Protein AF-A0A1G4KJW3-F1 (afdb_monomer_lite)

Secondary structure (DSSP, 8-state):
-HHHHHHHHHHHHHHHHHHHHHHHHHHHHHHHHHHIIIIIIT----S----HHHHHHHHHHHHHHHHHHHHHHHHHHHHHHHHHHHHHHHHHHHHHHHHHHHHHHHHTTTS----TT----------HHHHHHHHHHHHHHHHHHHHHHHHHHHHS---

Sequence (159 aa):
MTDTLELCVASLESSTGLLDEAVRNLTERGKASSHLTKSFLHVKRVFELIPEYDFQKAKLDLIEEVEPLVNNLNNKLEKALSRLEREAGNLAQTYELNKLRLSKINVDQEDVEFDMSADPVVIVSSTSEELEELKRLKGEKERSLHKIQEMERSIIVPD

pLDDT: mean 81.71, std 16.34, range [43.97, 97.38]

Foldseek 3Di:
DVVVVVVVVVVVVVVVVVVVVVVVVCVVVVVVVVCCVVPPVVPPCPDDDDDPVVVVVVVVVVCVVVVVVVVVVVVVVVVVVVVVVVVVVVVVVVVVVVVVVVVVVVVVVVDDDDDPPDDDPDPDPDDPVVVVVVVVVVVVVVVVVVVVVVVVVVVPDDD

Organism: NCBI:txid1230905

Radius of gyration: 54.34 Å; chains: 1; bounding box: 106×42×144 Å

Structure (mmCIF, N/CA/C/O backbone):
data_AF-A0A1G4KJW3-F1
#
_entry.id   AF-A0A1G4KJW3-F1
#
loop_
_atom_site.group_PDB
_atom_site.id
_atom_site.type_symbol
_atom_site.label_atom_id
_atom_site.label_alt_id
_atom_site.label_comp_id
_atom_site.label_asym_id
_atom_site.label_entity_id
_atom_site.label_seq_id
_atom_site.pdbx_PDB_ins_code
_atom_site.Cartn_x
_atom_site.Cartn_y
_atom_site.Cartn_z
_atom_site.occupancy
_atom_site.B_iso_or_equiv
_atom_site.auth_seq_id
_atom_site.auth_comp_id
_atom_site.auth_asym_id
_atom_site.auth_atom_id
_atom_site.pdbx_PDB_model_num
ATOM 1 N N . MET A 1 1 ? 34.428 28.272 -74.257 1.00 55.53 1 MET A N 1
ATOM 2 C CA . MET A 1 1 ? 33.412 28.540 -73.203 1.00 55.53 1 MET A CA 1
ATOM 3 C C . MET A 1 1 ? 32.340 27.453 -73.148 1.00 55.53 1 MET A C 1
ATOM 5 O O . MET A 1 1 ? 31.756 27.256 -72.094 1.00 55.53 1 MET A O 1
ATOM 9 N N . THR A 1 2 ? 32.081 26.747 -74.249 1.00 73.62 2 THR A N 1
ATOM 10 C CA . THR A 1 2 ? 31.201 25.567 -74.312 1.00 73.62 2 THR A CA 1
ATOM 11 C C . THR A 1 2 ? 31.778 24.375 -73.548 1.00 73.62 2 THR A C 1
ATOM 13 O O . THR A 1 2 ? 31.078 23.761 -72.753 1.00 73.62 2 THR A O 1
ATOM 16 N N . ASP A 1 3 ? 33.084 24.147 -73.676 1.00 77.94 3 ASP A N 1
ATOM 17 C CA . ASP A 1 3 ? 33.764 22.963 -73.132 1.00 77.94 3 ASP A CA 1
ATOM 18 C C . ASP A 1 3 ? 33.778 22.953 -71.594 1.00 77.94 3 ASP A C 1
ATOM 20 O O . ASP A 1 3 ? 33.670 21.914 -70.952 1.00 77.94 3 ASP A O 1
ATOM 24 N N . THR A 1 4 ? 33.842 24.132 -70.969 1.00 85.25 4 THR A N 1
ATOM 25 C CA . THR A 1 4 ? 33.773 24.271 -69.507 1.00 85.25 4 THR A CA 1
ATOM 26 C C . THR A 1 4 ? 32.378 23.978 -68.961 1.00 85.25 4 THR A C 1
ATOM 28 O O . THR A 1 4 ? 32.251 23.463 -67.856 1.00 85.25 4 THR A O 1
ATOM 31 N N . LEU A 1 5 ? 31.328 24.295 -69.726 1.00 88.88 5 LEU A N 1
ATOM 32 C CA . LEU A 1 5 ? 29.952 23.991 -69.337 1.00 88.88 5 LEU A CA 1
ATOM 33 C C . LEU A 1 5 ? 29.671 22.492 -69.481 1.00 88.88 5 LEU A C 1
ATOM 35 O O . LEU A 1 5 ? 29.062 21.905 -68.593 1.00 88.88 5 LEU A O 1
ATOM 39 N N . GLU A 1 6 ? 30.168 21.872 -70.550 1.00 90.69 6 GLU A N 1
ATOM 40 C CA . GLU A 1 6 ? 30.060 20.430 -70.786 1.00 90.69 6 GLU A CA 1
ATOM 41 C C . GLU A 1 6 ? 30.748 19.618 -69.679 1.00 90.69 6 GLU A C 1
ATOM 43 O O . GLU A 1 6 ? 30.154 18.691 -69.132 1.00 90.69 6 GLU A O 1
ATOM 48 N N . LEU A 1 7 ? 31.943 20.037 -69.245 1.00 89.56 7 LEU A N 1
ATOM 49 C CA . LEU A 1 7 ? 32.636 19.430 -68.103 1.00 89.56 7 LEU A CA 1
ATOM 50 C C . LEU A 1 7 ? 31.862 19.585 -66.783 1.00 89.56 7 LEU A C 1
ATOM 52 O O . LEU A 1 7 ? 31.815 18.649 -65.984 1.00 89.56 7 LEU A O 1
ATOM 56 N N . CYS A 1 8 ? 31.229 20.738 -66.543 1.00 90.25 8 CYS A N 1
ATOM 57 C CA . CYS A 1 8 ? 30.386 20.939 -65.361 1.00 90.25 8 CYS A CA 1
ATOM 58 C C . CYS A 1 8 ? 29.127 20.062 -65.390 1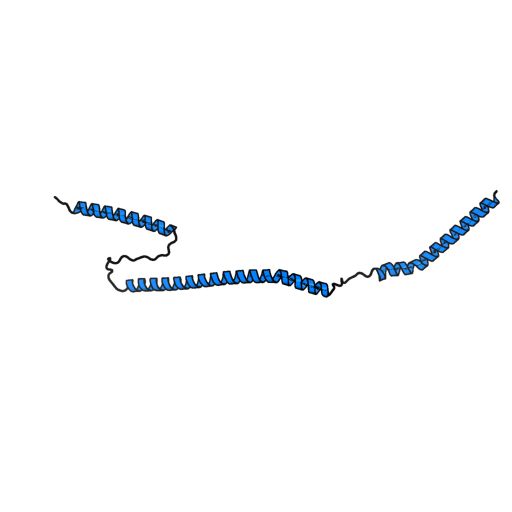.00 90.25 8 CYS A C 1
ATOM 60 O O . CYS A 1 8 ? 28.756 19.505 -64.359 1.00 90.25 8 CYS A O 1
ATOM 62 N N . VAL A 1 9 ? 28.489 19.915 -66.554 1.00 93.69 9 VAL A N 1
ATOM 63 C CA . VAL A 1 9 ? 27.315 19.048 -66.728 1.00 93.69 9 VAL A CA 1
ATOM 64 C C . VAL A 1 9 ? 27.696 17.584 -66.519 1.00 93.69 9 VAL A C 1
ATOM 66 O O . VAL A 1 9 ? 27.033 16.907 -65.740 1.00 93.69 9 VAL A O 1
ATOM 69 N N . ALA A 1 10 ? 28.806 17.122 -67.100 1.00 92.06 10 ALA A N 1
ATOM 70 C CA . ALA A 1 10 ? 29.301 15.759 -66.908 1.00 92.06 10 ALA A CA 1
ATOM 71 C C . ALA A 1 10 ? 29.677 15.467 -65.442 1.00 92.06 10 ALA A C 1
ATOM 73 O O . ALA A 1 10 ? 29.398 14.390 -64.916 1.00 92.06 10 ALA A O 1
ATOM 74 N N . SER A 1 11 ? 30.280 16.437 -64.746 1.00 92.88 11 SER A N 1
ATOM 75 C CA . SER A 1 11 ? 30.598 16.319 -63.316 1.00 92.88 11 SER A CA 1
ATOM 76 C C . SER A 1 11 ? 29.336 16.257 -62.448 1.00 92.88 11 SER A C 1
ATOM 78 O O . SER A 1 11 ? 29.254 15.457 -61.510 1.00 92.88 11 SER A O 1
ATOM 80 N N . LEU A 1 12 ? 28.323 17.064 -62.780 1.00 93.75 12 LEU A N 1
ATOM 81 C CA . LEU A 1 12 ? 27.039 17.047 -62.090 1.00 93.75 12 LEU A CA 1
ATOM 82 C C . LEU A 1 12 ? 26.296 15.728 -62.333 1.00 93.75 12 LEU A C 1
ATOM 84 O O . LEU A 1 12 ? 25.793 15.151 -61.378 1.00 93.75 12 LEU A O 1
ATOM 88 N N . GLU A 1 13 ? 26.288 15.223 -63.567 1.00 94.81 13 GLU A N 1
ATOM 89 C CA . GLU A 1 13 ? 25.684 13.937 -63.938 1.00 94.81 13 GLU A CA 1
ATOM 90 C C . GLU A 1 13 ? 26.370 12.751 -63.244 1.00 94.81 13 GLU A C 1
ATOM 92 O O . GLU A 1 13 ? 25.714 11.842 -62.738 1.00 94.81 13 GLU A O 1
ATOM 97 N N . SER A 1 14 ? 27.698 12.789 -63.127 1.00 94.31 14 SER A N 1
ATOM 98 C CA . SER A 1 14 ? 28.445 11.800 -62.347 1.00 94.31 14 SER A CA 1
ATOM 99 C C . SER A 1 14 ? 28.096 11.877 -60.856 1.00 94.31 14 SER A C 1
ATOM 101 O O . SER A 1 14 ? 27.857 10.860 -60.205 1.00 94.31 14 SER A O 1
ATOM 103 N N . SER A 1 15 ? 27.978 13.091 -60.313 1.00 94.94 15 SER A N 1
ATOM 104 C CA . SER A 1 15 ? 27.611 13.306 -58.908 1.00 94.94 15 SER A CA 1
ATOM 105 C C . SER A 1 15 ? 26.182 12.845 -58.603 1.00 94.94 15 SER A C 1
ATOM 107 O O . SER A 1 15 ? 25.940 12.267 -57.543 1.00 94.94 15 SER A O 1
ATOM 109 N N . THR A 1 16 ? 25.230 13.058 -59.517 1.00 95.00 16 THR A N 1
ATOM 110 C CA . THR A 1 16 ? 23.854 12.565 -59.363 1.00 95.00 16 THR A CA 1
ATOM 111 C C . THR A 1 16 ? 23.779 11.049 -59.515 1.00 95.00 16 THR A C 1
ATOM 113 O O . THR A 1 16 ? 23.047 10.416 -58.756 1.00 95.00 16 THR A O 1
ATOM 116 N N . GLY A 1 17 ? 24.573 10.454 -60.410 1.00 95.81 17 GLY A N 1
ATOM 117 C CA . GLY A 1 17 ? 24.700 9.000 -60.534 1.00 95.81 17 GLY A CA 1
ATOM 118 C C . GLY A 1 17 ? 25.249 8.347 -59.262 1.00 95.81 17 GLY A C 1
ATOM 119 O O . GLY A 1 17 ? 24.661 7.394 -58.750 1.00 95.81 17 GLY A O 1
ATOM 120 N N . LEU A 1 18 ? 26.318 8.909 -58.689 1.00 95.38 18 LEU A N 1
ATOM 121 C CA . LEU A 1 18 ? 26.882 8.448 -57.415 1.00 95.38 18 LEU A CA 1
ATOM 122 C C . LEU A 1 18 ? 25.896 8.612 -56.252 1.00 95.38 18 LEU A C 1
ATOM 124 O O . LEU A 1 18 ? 25.840 7.759 -55.364 1.00 95.38 18 LEU A O 1
ATOM 128 N N . LEU A 1 19 ? 25.105 9.689 -56.248 1.00 95.69 19 LEU A N 1
ATOM 129 C CA . LEU A 1 19 ? 24.074 9.895 -55.235 1.00 95.69 19 LEU A CA 1
ATOM 130 C C . LEU A 1 19 ? 22.954 8.854 -55.352 1.00 95.69 19 LEU A C 1
ATOM 132 O O . LEU A 1 19 ? 22.531 8.314 -54.331 1.00 95.69 19 LEU A O 1
ATOM 136 N N . ASP A 1 20 ? 22.500 8.535 -56.566 1.00 95.44 20 ASP A N 1
ATOM 137 C CA . ASP A 1 20 ? 21.483 7.500 -56.786 1.00 95.44 20 ASP A CA 1
ATOM 138 C C . ASP A 1 20 ? 21.990 6.118 -56.344 1.00 95.44 20 ASP A C 1
ATOM 140 O O . ASP A 1 20 ? 21.299 5.385 -55.631 1.00 95.44 20 ASP A O 1
ATOM 144 N N . GLU A 1 21 ? 23.243 5.789 -56.661 1.00 95.12 21 GLU A N 1
ATOM 145 C CA . GLU A 1 21 ? 23.874 4.550 -56.207 1.00 95.12 21 GLU A CA 1
ATOM 146 C C . GLU A 1 21 ? 24.004 4.497 -54.676 1.00 95.12 21 GLU A C 1
ATOM 148 O O . GLU A 1 21 ? 23.671 3.484 -54.051 1.00 95.12 21 GLU A O 1
ATOM 153 N N . ALA A 1 22 ? 24.417 5.598 -54.041 1.00 94.06 22 ALA A N 1
ATOM 154 C CA . ALA A 1 22 ? 24.501 5.694 -52.587 1.00 94.06 22 ALA A CA 1
ATOM 155 C C . ALA A 1 22 ? 23.125 5.528 -51.920 1.00 94.06 22 ALA A C 1
ATOM 157 O O . ALA A 1 22 ? 23.005 4.806 -50.926 1.00 94.06 22 ALA A O 1
ATOM 158 N N . VAL A 1 23 ? 22.073 6.134 -52.478 1.00 93.56 23 VAL A N 1
ATOM 159 C CA . VAL A 1 23 ? 20.696 6.009 -51.976 1.00 93.56 23 VAL A CA 1
ATOM 160 C C . VAL A 1 23 ? 20.178 4.582 -52.139 1.00 93.56 23 VAL A C 1
ATOM 162 O O . VAL A 1 23 ? 19.579 4.039 -51.204 1.00 93.56 23 VAL A O 1
ATOM 165 N N . ARG A 1 24 ? 20.433 3.931 -53.280 1.00 94.00 24 ARG A N 1
ATOM 166 C CA . ARG A 1 24 ? 20.033 2.533 -53.512 1.00 94.00 24 ARG A CA 1
ATOM 167 C C . ARG A 1 24 ? 20.736 1.588 -52.543 1.00 94.00 24 ARG A C 1
ATOM 169 O O . ARG A 1 24 ? 20.059 0.799 -51.880 1.00 94.00 24 ARG A O 1
ATOM 176 N N . ASN A 1 25 ? 22.048 1.741 -52.374 1.00 92.19 25 ASN A N 1
ATOM 177 C CA . ASN A 1 25 ? 22.840 0.960 -51.422 1.00 92.19 25 ASN A CA 1
ATOM 178 C C . ASN A 1 25 ? 22.381 1.173 -49.972 1.00 92.19 25 ASN A C 1
ATOM 180 O O . ASN A 1 25 ? 22.239 0.210 -49.213 1.00 92.19 25 ASN A O 1
ATOM 184 N N . LEU A 1 26 ? 22.104 2.419 -49.576 1.00 90.94 26 LEU A N 1
ATOM 185 C CA . LEU A 1 26 ? 21.613 2.730 -48.234 1.00 90.94 26 LEU A CA 1
ATOM 186 C C . LEU A 1 26 ? 20.215 2.155 -47.999 1.00 90.94 26 LEU A C 1
ATOM 188 O O . LEU A 1 26 ? 19.936 1.638 -46.920 1.00 90.94 26 LEU A O 1
ATOM 192 N N . THR A 1 27 ? 19.345 2.197 -49.004 1.00 89.31 27 THR A N 1
ATOM 193 C CA . THR A 1 27 ? 17.988 1.649 -48.910 1.00 89.31 27 THR A CA 1
ATOM 194 C C . THR A 1 27 ? 18.012 0.127 -48.806 1.00 89.31 27 THR A C 1
ATOM 196 O O . THR A 1 27 ? 17.268 -0.445 -48.013 1.00 89.31 27 THR A O 1
ATOM 199 N N . GLU A 1 28 ? 18.871 -0.550 -49.568 1.00 88.94 28 GLU A N 1
ATOM 200 C CA . GLU A 1 28 ? 19.020 -2.004 -49.495 1.00 88.94 28 GLU A CA 1
ATOM 201 C C . GLU A 1 28 ? 19.557 -2.442 -48.126 1.00 88.94 28 GLU A C 1
ATOM 203 O O . GLU A 1 28 ? 18.931 -3.254 -47.441 1.00 88.94 28 GLU A O 1
ATOM 208 N N . ARG A 1 29 ? 20.661 -1.835 -47.675 1.00 86.38 29 ARG A N 1
ATOM 209 C CA . ARG A 1 29 ? 21.288 -2.148 -46.381 1.00 86.38 29 ARG A CA 1
ATOM 210 C C . ARG A 1 29 ? 20.428 -1.705 -45.193 1.00 86.38 29 ARG A C 1
ATOM 212 O O . ARG A 1 29 ? 20.401 -2.365 -44.155 1.00 86.38 29 ARG A O 1
ATOM 219 N N . GLY A 1 30 ? 19.679 -0.617 -45.350 1.00 85.31 30 GLY A N 1
ATOM 220 C CA . GLY A 1 30 ? 18.800 -0.043 -44.333 1.00 85.31 30 GLY A CA 1
ATOM 221 C C . GLY A 1 30 ? 17.561 -0.888 -44.022 1.00 85.31 30 GLY A C 1
ATOM 222 O O . GLY A 1 30 ? 17.033 -0.789 -42.913 1.00 85.31 30 GLY A O 1
ATOM 223 N N . LYS A 1 31 ? 17.117 -1.767 -44.935 1.00 83.94 31 LYS A N 1
ATOM 224 C CA . LYS A 1 31 ? 15.960 -2.661 -44.710 1.00 83.94 31 LYS A CA 1
ATOM 225 C C . LYS A 1 31 ? 16.156 -3.582 -43.504 1.00 83.94 31 LYS A C 1
ATOM 227 O O . LYS A 1 31 ? 15.240 -3.721 -42.694 1.00 83.94 31 LYS A O 1
ATOM 232 N N . ALA A 1 32 ? 17.351 -4.155 -43.346 1.00 78.06 32 ALA A N 1
ATOM 233 C CA . ALA A 1 32 ? 17.670 -5.038 -42.223 1.00 78.06 32 ALA A CA 1
ATOM 234 C C . ALA A 1 32 ? 17.664 -4.287 -40.878 1.00 78.06 32 ALA A C 1
ATOM 236 O O . ALA A 1 32 ? 17.081 -4.758 -39.901 1.00 78.06 32 ALA A O 1
ATOM 237 N N . SER A 1 33 ? 18.240 -3.080 -40.848 1.00 79.94 33 SER A N 1
ATOM 238 C CA . SER A 1 33 ? 18.259 -2.218 -39.657 1.00 79.94 33 SER A CA 1
ATOM 239 C C . SER A 1 33 ? 16.855 -1.726 -39.275 1.00 79.94 33 SER A C 1
ATOM 241 O O . SER A 1 33 ? 16.470 -1.752 -38.104 1.00 79.94 33 SER A O 1
ATOM 243 N N . SER A 1 34 ? 16.038 -1.351 -40.267 1.00 79.19 34 SER A N 1
ATOM 244 C CA . SER A 1 34 ? 14.654 -0.915 -40.046 1.00 79.19 34 SER A CA 1
ATOM 245 C C . SER A 1 34 ? 13.788 -2.029 -39.458 1.00 79.19 34 SER A C 1
ATOM 247 O O . SER A 1 34 ? 13.025 -1.781 -38.523 1.00 79.19 34 SER A O 1
ATOM 249 N N . HIS A 1 35 ? 13.937 -3.261 -39.958 1.00 79.50 35 HIS A N 1
ATOM 250 C CA . HIS A 1 35 ? 13.244 -4.423 -39.409 1.00 79.50 35 HIS A CA 1
ATOM 251 C C . HIS A 1 35 ? 13.662 -4.683 -37.957 1.00 79.50 35 HIS A C 1
ATOM 253 O O . HIS A 1 35 ? 12.802 -4.729 -37.084 1.00 79.50 35 HIS A O 1
ATOM 259 N N . LEU A 1 36 ? 14.969 -4.752 -37.674 1.00 78.06 36 LEU A N 1
ATOM 260 C CA . LEU A 1 36 ? 15.491 -4.948 -36.316 1.00 78.06 36 LEU A CA 1
ATOM 261 C C . LEU A 1 36 ? 14.956 -3.893 -35.334 1.00 78.06 36 LEU A C 1
ATOM 263 O O . LEU A 1 36 ? 14.512 -4.219 -34.233 1.00 78.06 36 LEU A O 1
ATOM 267 N N . THR A 1 37 ? 14.945 -2.630 -35.754 1.00 77.50 37 THR A N 1
ATOM 268 C CA . THR A 1 37 ? 14.498 -1.516 -34.911 1.00 77.50 37 THR A CA 1
ATOM 269 C C . THR A 1 37 ? 13.000 -1.587 -34.613 1.00 77.50 37 THR A C 1
ATOM 271 O O . THR A 1 37 ? 12.579 -1.342 -33.483 1.00 77.50 37 THR A O 1
ATOM 274 N N . LYS A 1 38 ? 12.187 -1.955 -35.609 1.00 76.38 38 LYS A N 1
ATOM 275 C CA . LYS A 1 38 ? 10.726 -2.025 -35.475 1.00 76.38 38 LYS A CA 1
ATOM 276 C C . LYS A 1 38 ? 10.233 -3.289 -34.778 1.00 76.38 38 LYS A C 1
ATOM 278 O O . LYS A 1 38 ? 9.253 -3.210 -34.049 1.00 76.38 38 LYS A O 1
ATOM 283 N N . SER A 1 39 ? 10.863 -4.440 -35.008 1.00 73.25 39 SER A N 1
ATOM 284 C CA . SER A 1 39 ? 10.365 -5.722 -34.494 1.00 73.25 39 SER A CA 1
ATOM 285 C C . SER A 1 39 ? 11.065 -6.177 -33.216 1.00 73.25 39 SER A C 1
ATOM 287 O O . SER A 1 39 ? 10.413 -6.750 -32.350 1.00 73.25 39 SER A O 1
ATOM 289 N N . PHE A 1 40 ? 12.376 -5.942 -33.090 1.00 67.69 40 PHE A N 1
ATOM 290 C CA . PHE A 1 40 ? 13.175 -6.476 -31.984 1.00 67.69 40 PHE A CA 1
ATOM 291 C C . PHE A 1 40 ? 13.518 -5.435 -30.931 1.00 67.69 40 PHE A C 1
ATOM 293 O O . PHE A 1 40 ? 13.492 -5.770 -29.761 1.00 67.69 40 PHE A O 1
ATOM 300 N N . LEU A 1 41 ? 13.838 -4.192 -31.296 1.00 66.50 41 LEU A N 1
ATOM 301 C CA . LEU A 1 41 ? 14.144 -3.154 -30.296 1.00 66.50 41 LEU A CA 1
ATOM 302 C C . LEU A 1 41 ? 12.883 -2.537 -29.687 1.00 66.50 41 LEU A C 1
ATOM 304 O O . LEU A 1 41 ? 12.907 -2.072 -28.552 1.00 66.50 41 LEU A O 1
ATOM 308 N N . HIS A 1 42 ? 11.761 -2.606 -30.399 1.00 65.19 42 HIS A N 1
ATOM 309 C CA . HIS A 1 42 ? 10.443 -2.238 -29.888 1.00 65.19 42 HIS A CA 1
ATOM 310 C C . HIS A 1 42 ? 9.821 -3.342 -29.015 1.00 65.19 42 HIS A C 1
ATOM 312 O O . HIS A 1 42 ? 8.600 -3.504 -29.026 1.00 65.19 42 HIS A O 1
ATOM 318 N N . VAL A 1 43 ? 10.636 -4.117 -28.271 1.00 62.22 43 VAL A N 1
ATOM 319 C CA . VAL A 1 43 ? 10.134 -5.125 -27.322 1.00 62.22 43 VAL A CA 1
ATOM 320 C C . VAL A 1 43 ? 9.084 -4.456 -26.456 1.00 62.22 43 VAL A C 1
ATOM 322 O O . VAL A 1 43 ? 9.376 -3.584 -25.635 1.00 62.22 43 VAL A O 1
ATOM 325 N N . LYS A 1 44 ? 7.835 -4.866 -26.663 1.00 64.31 44 LYS A N 1
ATOM 326 C CA . LYS A 1 44 ? 6.717 -4.456 -25.835 1.00 64.31 44 LYS A CA 1
ATOM 327 C C . LYS A 1 44 ? 7.058 -4.972 -24.441 1.00 64.31 44 LYS A C 1
ATOM 329 O O . LYS A 1 44 ? 7.108 -6.182 -24.232 1.00 64.31 44 LYS A O 1
ATOM 334 N N . ARG A 1 45 ? 7.388 -4.073 -23.512 1.00 64.81 45 ARG A N 1
ATOM 335 C CA . ARG A 1 45 ? 7.590 -4.407 -22.097 1.00 64.81 45 ARG A CA 1
ATOM 336 C C . ARG A 1 45 ? 6.230 -4.861 -21.563 1.00 64.81 45 ARG A C 1
ATOM 338 O O . ARG A 1 45 ? 5.429 -4.056 -21.115 1.00 64.81 45 ARG A O 1
ATOM 345 N N . VAL A 1 46 ? 5.918 -6.144 -21.742 1.00 66.12 46 VAL A N 1
ATOM 346 C CA . VAL A 1 46 ? 4.657 -6.757 -21.285 1.00 66.12 46 VAL A CA 1
ATOM 347 C C . VAL A 1 46 ? 4.649 -6.866 -19.757 1.00 66.12 46 VAL A C 1
ATOM 349 O O . VAL A 1 46 ? 3.585 -6.921 -19.151 1.00 66.12 46 VAL A O 1
ATOM 352 N N . PHE A 1 47 ? 5.833 -6.828 -19.140 1.00 71.06 47 PHE A N 1
ATOM 353 C CA . PHE A 1 47 ? 6.020 -6.862 -17.699 1.00 71.06 47 PHE A CA 1
ATOM 354 C C . PHE A 1 47 ? 6.882 -5.679 -17.266 1.00 71.06 47 PHE A C 1
ATOM 356 O O . PHE A 1 47 ? 8.004 -5.495 -17.749 1.00 71.06 47 PHE A O 1
ATOM 363 N N . GLU A 1 48 ? 6.344 -4.876 -16.359 1.00 71.69 48 GLU A N 1
ATOM 364 C CA . GLU A 1 48 ? 7.127 -3.920 -15.593 1.00 71.69 48 GLU A CA 1
ATOM 365 C C . GLU A 1 48 ? 7.787 -4.677 -14.444 1.00 71.69 48 GLU A C 1
ATOM 367 O O . GLU A 1 48 ? 7.126 -5.376 -13.675 1.00 71.69 48 GLU A O 1
ATOM 372 N N . LEU A 1 49 ? 9.115 -4.595 -14.372 1.00 81.62 49 LEU A N 1
ATOM 373 C CA . LEU A 1 49 ? 9.866 -5.214 -13.293 1.00 81.62 49 LEU A CA 1
ATOM 374 C C . LEU A 1 49 ? 9.900 -4.226 -12.128 1.00 81.62 49 LEU A C 1
ATOM 376 O O . LEU A 1 49 ? 10.568 -3.197 -12.214 1.00 81.62 49 LEU A O 1
ATOM 380 N N . ILE A 1 50 ? 9.170 -4.537 -11.061 1.00 85.81 50 ILE A N 1
ATOM 381 C CA . ILE A 1 50 ? 9.247 -3.795 -9.803 1.00 85.81 50 ILE A CA 1
ATOM 382 C C . ILE A 1 50 ? 10.384 -4.412 -8.980 1.00 85.81 50 ILE A C 1
ATOM 384 O O . ILE A 1 50 ? 10.380 -5.632 -8.781 1.00 85.81 50 ILE A O 1
ATOM 388 N N . PRO A 1 51 ? 11.370 -3.623 -8.519 1.00 91.69 51 PRO A N 1
ATOM 389 C CA . PRO A 1 51 ? 12.416 -4.128 -7.641 1.00 91.69 51 PRO A CA 1
ATOM 390 C C . PRO A 1 51 ? 11.829 -4.708 -6.353 1.00 91.69 51 PRO A C 1
ATOM 392 O O . PRO A 1 51 ? 10.943 -4.116 -5.738 1.00 91.69 51 PRO A O 1
ATOM 395 N N . GLU A 1 52 ? 12.364 -5.841 -5.899 1.00 92.44 52 GLU A N 1
ATOM 396 C CA . GLU A 1 52 ? 11.912 -6.473 -4.653 1.00 92.44 52 GLU A CA 1
ATOM 397 C C . GLU A 1 52 ? 12.072 -5.536 -3.448 1.00 92.44 52 GLU A C 1
ATOM 399 O O . GLU A 1 52 ? 11.204 -5.479 -2.582 1.00 92.44 52 GLU A O 1
ATOM 404 N N . TYR A 1 53 ? 13.152 -4.755 -3.427 1.00 94.88 53 TYR A N 1
ATOM 405 C CA . TYR A 1 53 ? 13.397 -3.758 -2.390 1.00 94.88 53 TYR A CA 1
ATOM 406 C C . TYR A 1 53 ? 12.264 -2.726 -2.294 1.00 94.88 53 TYR A C 1
ATOM 408 O O . TYR A 1 53 ? 11.770 -2.457 -1.200 1.00 94.88 53 TYR A O 1
ATOM 416 N N . ASP A 1 54 ? 11.807 -2.198 -3.432 1.00 93.44 54 ASP A N 1
ATOM 417 C CA . ASP A 1 54 ? 10.727 -1.207 -3.467 1.00 93.44 54 ASP A CA 1
ATOM 418 C C . ASP A 1 54 ? 9.406 -1.819 -2.993 1.00 93.44 54 ASP A C 1
ATOM 420 O O . ASP A 1 54 ? 8.645 -1.178 -2.270 1.00 93.44 54 ASP A O 1
ATOM 424 N N . PHE A 1 55 ? 9.163 -3.089 -3.329 1.00 93.94 55 PHE A N 1
ATOM 425 C CA . PHE A 1 55 ? 8.006 -3.831 -2.836 1.00 93.94 55 PHE A CA 1
ATOM 426 C C . PHE A 1 55 ? 8.049 -4.030 -1.315 1.00 93.94 55 PHE A C 1
ATOM 428 O O . PHE A 1 55 ? 7.058 -3.786 -0.627 1.00 93.94 55 PHE A O 1
ATOM 435 N N . GLN A 1 56 ? 9.194 -4.457 -0.776 1.00 95.88 56 GLN A N 1
ATOM 436 C CA . GLN A 1 56 ? 9.363 -4.654 0.664 1.00 95.88 56 GLN A CA 1
ATOM 437 C C . GLN A 1 56 ? 9.217 -3.336 1.428 1.00 95.88 56 GLN A C 1
ATOM 439 O O . GLN A 1 56 ? 8.546 -3.305 2.459 1.00 95.88 56 GLN A O 1
ATOM 444 N N . LYS A 1 57 ? 9.774 -2.243 0.898 1.00 96.44 57 LYS A N 1
ATOM 445 C CA . LYS A 1 57 ? 9.622 -0.907 1.474 1.00 96.44 57 LYS A CA 1
ATOM 446 C C . LYS A 1 57 ? 8.159 -0.459 1.475 1.00 96.44 57 LYS A C 1
ATOM 448 O O . LYS A 1 57 ? 7.639 -0.130 2.531 1.00 96.44 57 LYS A O 1
ATOM 453 N N . ALA A 1 58 ? 7.472 -0.537 0.334 1.00 94.75 58 ALA A N 1
ATOM 454 C CA . ALA A 1 58 ? 6.059 -0.165 0.238 1.00 94.75 58 ALA A CA 1
ATOM 455 C C . ALA A 1 58 ? 5.168 -0.993 1.179 1.00 94.75 58 ALA A C 1
ATOM 457 O O . ALA A 1 58 ? 4.199 -0.483 1.736 1.00 94.75 58 ALA A O 1
ATOM 458 N N . LYS A 1 59 ? 5.505 -2.272 1.388 1.00 94.75 59 LYS A N 1
ATOM 459 C CA . LYS A 1 59 ? 4.821 -3.125 2.362 1.00 94.75 59 LYS A CA 1
ATOM 460 C C . LYS A 1 59 ? 5.016 -2.626 3.795 1.00 94.75 59 LYS A C 1
ATOM 462 O O . LYS A 1 59 ? 4.049 -2.624 4.550 1.00 94.75 59 LYS A O 1
ATOM 467 N N . LEU A 1 60 ? 6.238 -2.258 4.179 1.00 96.69 60 LEU A N 1
ATOM 468 C CA . LEU A 1 60 ? 6.517 -1.726 5.515 1.00 96.69 60 LEU A CA 1
ATOM 469 C C . LEU A 1 60 ? 5.814 -0.385 5.727 1.00 96.69 60 LEU A C 1
ATOM 471 O O . LEU A 1 60 ? 5.097 -0.249 6.713 1.00 96.69 60 LEU A O 1
ATOM 475 N N . ASP A 1 61 ? 5.917 0.526 4.758 1.00 96.50 61 ASP A N 1
ATOM 476 C CA . ASP A 1 61 ? 5.246 1.830 4.786 1.00 96.50 61 ASP A CA 1
ATOM 477 C C . ASP A 1 61 ? 3.721 1.658 4.977 1.00 96.50 61 ASP A C 1
ATOM 479 O O . ASP A 1 61 ? 3.104 2.326 5.807 1.00 96.50 61 ASP A O 1
ATOM 483 N N . LEU A 1 62 ? 3.107 0.694 4.275 1.00 95.88 62 LEU A N 1
ATOM 484 C CA . LEU A 1 62 ? 1.682 0.383 4.421 1.00 95.88 62 LEU A CA 1
ATOM 485 C C . LEU A 1 62 ? 1.336 -0.190 5.803 1.00 95.88 62 LEU A C 1
ATOM 487 O O . LEU A 1 62 ? 0.281 0.124 6.351 1.00 95.88 62 LEU A O 1
ATOM 491 N N . ILE A 1 63 ? 2.183 -1.056 6.363 1.00 95.94 63 ILE A N 1
ATOM 492 C CA . ILE A 1 63 ? 1.959 -1.623 7.700 1.00 95.94 63 ILE A CA 1
ATOM 493 C C . ILE A 1 63 ? 2.027 -0.515 8.754 1.00 95.94 63 ILE A C 1
ATOM 495 O O . ILE A 1 63 ? 1.136 -0.443 9.598 1.00 95.94 63 ILE A O 1
ATOM 499 N N . GLU A 1 64 ? 3.020 0.371 8.667 1.00 95.69 64 GLU A N 1
ATOM 500 C CA . GLU A 1 64 ? 3.168 1.513 9.576 1.00 95.69 64 GLU A CA 1
ATOM 501 C C . GLU A 1 64 ? 1.967 2.468 9.515 1.00 95.69 64 GLU A C 1
ATOM 503 O O . GLU A 1 64 ? 1.572 3.027 10.539 1.00 95.69 64 GLU A O 1
ATOM 508 N N . GLU A 1 65 ? 1.344 2.623 8.345 1.00 94.62 65 GLU A N 1
ATOM 509 C CA . GLU A 1 65 ? 0.126 3.421 8.196 1.00 94.62 65 GLU A CA 1
ATOM 510 C C . GLU A 1 65 ? -1.119 2.699 8.742 1.00 94.62 65 GLU A C 1
ATOM 512 O O . GLU A 1 65 ? -1.922 3.286 9.470 1.00 94.62 65 GLU A O 1
ATOM 517 N N . VAL A 1 66 ? -1.304 1.419 8.414 1.00 96.00 66 VAL A N 1
ATOM 518 C CA . VAL A 1 66 ? -2.547 0.684 8.703 1.00 96.00 66 VAL A CA 1
ATOM 519 C C . VAL A 1 66 ? -2.627 0.205 10.154 1.00 96.00 66 VAL A C 1
ATOM 521 O O . VAL A 1 66 ? -3.705 0.239 10.754 1.00 96.00 66 VAL A O 1
ATOM 524 N N . GLU A 1 67 ? -1.517 -0.223 10.752 1.00 95.38 67 GLU A N 1
ATOM 525 C CA . GLU A 1 67 ? -1.477 -0.761 12.116 1.00 95.38 67 GLU A CA 1
ATOM 526 C C . GLU A 1 67 ? -2.042 0.195 13.191 1.00 95.38 67 GLU A C 1
ATOM 528 O O . GLU A 1 67 ? -2.898 -0.234 13.976 1.00 95.38 67 GLU A O 1
ATOM 533 N N . PRO A 1 68 ? -1.685 1.497 13.241 1.00 95.62 68 PRO A N 1
ATOM 534 C CA . PRO A 1 68 ? -2.276 2.414 14.213 1.00 95.62 68 PRO A CA 1
ATOM 535 C C . PRO A 1 68 ? -3.775 2.641 13.974 1.00 95.62 68 PRO A C 1
ATOM 537 O O . PRO A 1 68 ? -4.523 2.814 14.942 1.00 95.62 68 PRO A O 1
ATOM 540 N N . LEU A 1 69 ? -4.242 2.608 12.719 1.00 95.06 69 LEU A N 1
ATOM 541 C CA . LEU A 1 69 ? -5.669 2.718 12.396 1.00 95.06 69 LEU A CA 1
ATOM 542 C C . LEU A 1 69 ? -6.446 1.510 12.929 1.00 95.06 69 LEU A C 1
ATOM 544 O O . LEU A 1 69 ? -7.479 1.685 13.583 1.00 95.06 69 LEU A O 1
ATOM 548 N N . VAL A 1 70 ? -5.930 0.301 12.697 1.00 96.56 70 VAL A N 1
ATOM 549 C CA . VAL A 1 70 ? -6.527 -0.947 13.190 1.00 96.56 70 VAL A CA 1
ATOM 550 C C . VAL A 1 70 ? -6.546 -0.964 14.717 1.00 96.56 70 VAL A C 1
ATOM 552 O O . VAL A 1 70 ? -7.591 -1.226 15.309 1.00 96.56 70 VAL A O 1
ATOM 555 N N . ASN A 1 71 ? -5.444 -0.588 15.368 1.00 96.38 71 ASN A N 1
ATOM 556 C CA . ASN A 1 71 ? -5.370 -0.516 16.827 1.00 96.38 71 ASN A CA 1
ATOM 557 C C . ASN A 1 71 ? -6.343 0.517 17.413 1.00 96.38 71 ASN A C 1
ATOM 559 O O . ASN A 1 71 ? -6.987 0.267 18.432 1.00 96.38 71 ASN A O 1
ATOM 563 N N . ASN A 1 72 ? -6.507 1.675 16.770 1.00 96.06 72 ASN A N 1
ATOM 564 C CA . ASN A 1 72 ? -7.488 2.675 17.195 1.00 96.06 72 ASN A CA 1
ATOM 565 C C . ASN A 1 72 ? -8.922 2.138 17.079 1.00 96.06 72 ASN A C 1
ATOM 567 O O . ASN A 1 72 ? -9.725 2.313 17.998 1.00 96.06 72 ASN A O 1
ATOM 571 N N . LEU A 1 73 ? -9.235 1.453 15.977 1.00 95.94 73 LEU A N 1
ATOM 572 C CA . LEU A 1 73 ? -10.545 0.844 15.773 1.00 95.94 73 LEU A CA 1
ATOM 573 C C . LEU A 1 73 ? -10.813 -0.268 16.793 1.00 95.94 73 LEU A C 1
ATOM 575 O O . LEU A 1 73 ? 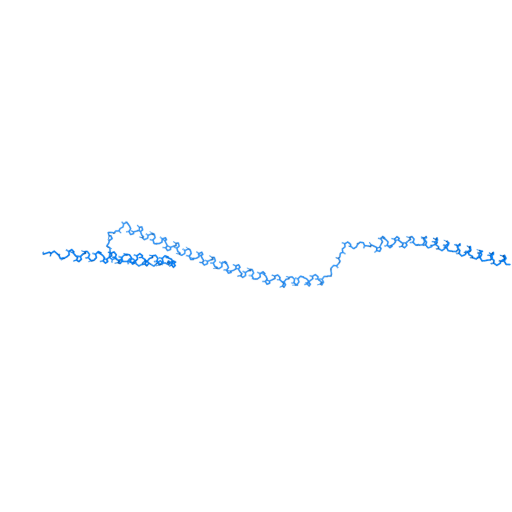-11.902 -0.310 17.362 1.00 95.94 73 LEU A O 1
ATOM 579 N N . ASN A 1 74 ? -9.811 -1.097 17.089 1.00 97.06 74 ASN A N 1
ATOM 580 C CA . ASN A 1 74 ? -9.920 -2.149 18.093 1.00 97.06 74 ASN A CA 1
ATOM 581 C C . ASN A 1 74 ? -10.169 -1.562 19.493 1.00 97.06 74 ASN A C 1
ATOM 583 O O . ASN A 1 74 ? -11.128 -1.929 20.163 1.00 97.06 74 ASN A O 1
ATOM 587 N N . ASN A 1 75 ? -9.415 -0.528 19.878 1.00 97.00 75 ASN A N 1
ATOM 588 C CA . ASN A 1 75 ? -9.631 0.191 21.137 1.00 97.00 75 ASN A CA 1
ATOM 589 C C . ASN A 1 75 ? -11.033 0.821 21.235 1.00 97.00 75 ASN A C 1
ATOM 591 O O . ASN A 1 75 ? -11.611 0.916 22.320 1.00 97.00 75 ASN A O 1
ATOM 595 N N . LYS A 1 76 ? -11.591 1.306 20.119 1.00 96.62 76 LYS A N 1
ATOM 596 C CA . LYS A 1 76 ? -12.972 1.815 20.078 1.00 96.62 76 LYS A CA 1
ATOM 597 C C . LYS A 1 76 ? -13.983 0.688 20.254 1.00 96.62 76 LYS A C 1
ATOM 599 O O . LYS A 1 76 ? -14.944 0.870 21.000 1.00 96.62 76 LYS A O 1
ATOM 604 N N . LEU A 1 77 ? -13.755 -0.450 19.602 1.00 97.25 77 LEU A N 1
ATOM 605 C CA . LEU A 1 77 ? -14.602 -1.632 19.713 1.00 97.25 77 LEU A CA 1
ATOM 606 C C . LEU A 1 77 ? -14.614 -2.165 21.150 1.00 97.25 77 LEU A C 1
ATOM 608 O O . LEU A 1 77 ? -15.688 -2.339 21.710 1.00 97.25 77 LEU A O 1
ATOM 612 N N . GLU A 1 78 ? -13.454 -2.317 21.788 1.00 97.38 78 GLU A N 1
ATOM 613 C CA . GLU A 1 78 ? -13.340 -2.751 23.189 1.00 97.38 78 GLU A CA 1
ATOM 614 C C . GLU A 1 78 ? -14.064 -1.802 24.155 1.00 97.38 78 GLU A C 1
ATOM 616 O O . GLU A 1 78 ? -14.772 -2.227 25.072 1.00 97.38 78 GLU A O 1
ATOM 621 N N . LYS A 1 79 ? -13.955 -0.485 23.939 1.00 96.50 79 LYS A N 1
ATOM 622 C CA . LYS A 1 79 ? -14.692 0.508 24.738 1.00 96.50 79 LYS A CA 1
ATOM 623 C C . LYS A 1 79 ? -16.201 0.428 24.521 1.00 96.50 79 LYS A C 1
ATOM 625 O O . LYS A 1 79 ? -16.956 0.620 25.469 1.00 96.5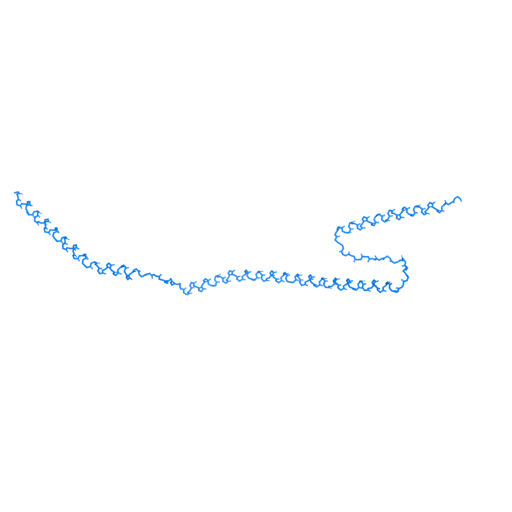0 79 LYS A O 1
ATOM 630 N N . ALA A 1 80 ? -16.652 0.188 23.294 1.00 96.31 80 ALA A N 1
ATOM 631 C CA . ALA A 1 80 ? -18.071 0.019 22.999 1.00 96.31 80 ALA A CA 1
ATOM 632 C C . ALA A 1 80 ? -18.613 -1.284 23.603 1.00 96.31 80 ALA A C 1
ATOM 634 O O . ALA A 1 80 ? -19.668 -1.273 24.229 1.00 96.31 80 ALA A O 1
ATOM 635 N N . LEU A 1 81 ? -17.856 -2.374 23.486 1.00 97.31 81 LEU A N 1
ATOM 636 C CA . LEU A 1 81 ? -18.212 -3.685 24.016 1.00 97.31 81 LEU A CA 1
ATOM 637 C C . LEU A 1 81 ? -18.290 -3.646 25.545 1.00 97.31 81 LEU A C 1
ATOM 639 O O . LEU A 1 81 ? -19.311 -4.020 26.106 1.00 97.31 81 LEU A O 1
ATOM 643 N N . SER A 1 82 ? -17.293 -3.071 26.220 1.00 96.94 82 SER A N 1
ATOM 644 C CA . SER A 1 82 ? -17.325 -2.909 27.683 1.00 96.94 82 SER A CA 1
ATOM 645 C C . SER A 1 82 ? -18.458 -1.999 28.178 1.00 96.94 82 SER A C 1
ATOM 647 O O . SER A 1 82 ? -18.974 -2.198 29.278 1.00 96.94 82 SER A O 1
ATOM 649 N N . ARG A 1 83 ? -18.881 -0.996 27.394 1.00 96.62 83 ARG A N 1
ATOM 650 C CA . ARG A 1 83 ? -20.091 -0.209 27.700 1.00 96.62 83 ARG A CA 1
ATOM 651 C C . ARG A 1 83 ? -21.346 -1.060 27.568 1.00 96.62 83 ARG A C 1
ATOM 653 O O . ARG A 1 83 ? -22.154 -1.065 28.490 1.00 96.62 83 ARG A O 1
ATOM 660 N N . LEU A 1 84 ? -21.465 -1.809 26.476 1.00 96.50 84 LEU A N 1
ATOM 661 C CA . LEU A 1 84 ? -22.609 -2.677 26.225 1.00 96.50 84 LEU A CA 1
ATOM 662 C C . LEU A 1 84 ? -22.728 -3.783 27.283 1.00 96.50 84 LEU A C 1
ATOM 664 O O . LEU A 1 84 ? -23.822 -4.055 27.761 1.00 96.50 84 LEU A O 1
ATOM 668 N N . GLU A 1 85 ? -21.611 -4.371 27.714 1.00 96.44 85 GLU A N 1
ATOM 669 C CA . GLU A 1 85 ? -21.577 -5.347 28.810 1.00 96.44 85 GLU A CA 1
ATOM 670 C C . GLU A 1 85 ? -22.047 -4.743 30.137 1.00 96.44 85 GLU A C 1
ATOM 672 O O . GLU A 1 85 ? -22.799 -5.378 30.877 1.00 96.44 85 GLU A O 1
ATOM 677 N N . ARG A 1 86 ? -21.655 -3.499 30.440 1.00 95.62 86 ARG A N 1
ATOM 678 C CA . ARG A 1 86 ? -22.134 -2.787 31.636 1.00 95.62 86 ARG A CA 1
ATOM 679 C C . ARG A 1 86 ? -23.622 -2.477 31.555 1.00 95.62 86 ARG A C 1
ATOM 681 O O . ARG A 1 86 ? -24.327 -2.650 32.543 1.00 95.62 86 ARG A O 1
ATOM 688 N N . GLU A 1 87 ? -24.103 -2.032 30.400 1.00 96.00 87 GLU A N 1
ATOM 689 C CA . GLU A 1 87 ? -25.527 -1.779 30.171 1.00 96.00 87 GLU A CA 1
ATOM 690 C C . GLU A 1 87 ? -26.344 -3.068 30.299 1.00 96.00 87 GLU A C 1
ATOM 692 O O . GLU A 1 87 ? -27.363 -3.075 30.987 1.00 96.00 87 GLU A O 1
ATOM 697 N N . ALA A 1 88 ? -25.857 -4.175 29.736 1.00 94.44 88 ALA A N 1
ATOM 698 C CA . ALA A 1 88 ? -26.47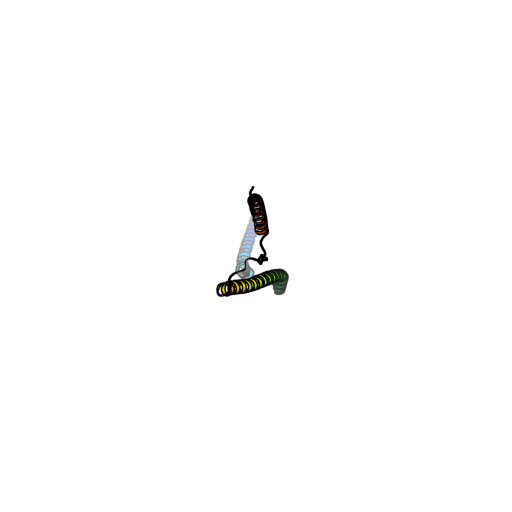2 -5.488 29.875 1.00 94.44 88 ALA A CA 1
ATOM 699 C C . ALA A 1 88 ? -26.488 -5.965 31.337 1.00 94.44 88 ALA A C 1
ATOM 701 O O . ALA A 1 88 ? -27.516 -6.448 31.811 1.00 94.44 88 ALA A O 1
ATOM 702 N N . GLY A 1 89 ? -25.389 -5.784 32.077 1.00 95.31 89 GLY A N 1
ATOM 703 C CA . GLY A 1 89 ? -25.314 -6.109 33.504 1.00 95.31 89 GLY A CA 1
ATOM 704 C C . GLY A 1 89 ? -26.280 -5.277 34.351 1.00 95.31 89 GLY A C 1
ATOM 705 O O . GLY A 1 89 ? -27.012 -5.826 35.174 1.00 95.31 89 GLY A O 1
ATOM 706 N N . ASN A 1 90 ? -26.351 -3.968 34.099 1.00 94.81 90 ASN A N 1
ATOM 707 C CA . ASN A 1 90 ? -27.298 -3.076 34.765 1.00 94.81 90 ASN A CA 1
ATOM 708 C C . ASN A 1 90 ? -28.746 -3.467 34.452 1.00 94.81 90 ASN A C 1
ATOM 710 O O . ASN A 1 90 ? -29.579 -3.499 35.354 1.00 94.81 90 ASN A O 1
ATOM 714 N N . LEU A 1 91 ? -29.050 -3.789 33.193 1.00 95.44 91 LEU A N 1
ATOM 715 C CA . LEU A 1 91 ? -30.388 -4.196 32.775 1.00 95.44 91 LEU A CA 1
ATOM 716 C C . LEU A 1 91 ? -30.794 -5.545 33.385 1.00 95.44 91 LEU A C 1
ATOM 718 O O . LEU A 1 91 ? -31.931 -5.709 33.815 1.00 95.44 91 LEU A O 1
ATOM 722 N N . ALA A 1 92 ? -29.864 -6.497 33.484 1.00 94.88 92 ALA A N 1
ATOM 723 C CA . ALA A 1 92 ? -30.101 -7.762 34.173 1.00 94.88 92 ALA A CA 1
ATOM 724 C C . ALA A 1 92 ? -30.371 -7.541 35.671 1.00 94.88 92 ALA A C 1
ATOM 726 O O . ALA A 1 92 ? -31.300 -8.122 36.231 1.00 94.88 92 ALA A O 1
ATOM 727 N N . GLN A 1 93 ? -29.611 -6.652 36.317 1.00 94.81 93 GLN A N 1
ATOM 728 C CA . GLN A 1 93 ? -29.813 -6.319 37.725 1.00 94.81 93 GLN A CA 1
ATOM 729 C C . GLN A 1 93 ? -31.158 -5.619 37.969 1.00 94.81 93 GLN A C 1
ATOM 731 O O . GLN A 1 93 ? -31.852 -5.949 38.933 1.00 94.81 93 GLN A O 1
ATOM 736 N N . THR A 1 94 ? -31.554 -4.670 37.114 1.00 93.81 94 THR A N 1
ATOM 737 C CA . THR A 1 94 ? -32.861 -4.002 37.232 1.00 93.81 94 THR A CA 1
ATOM 738 C C . THR A 1 94 ? -34.010 -4.958 36.938 1.00 93.81 94 THR A C 1
ATOM 740 O O . THR A 1 94 ? -35.027 -4.901 37.628 1.00 93.81 94 THR A O 1
ATOM 743 N N . TYR A 1 95 ? -33.846 -5.871 35.979 1.00 94.31 95 TYR A N 1
ATOM 744 C CA . TYR A 1 95 ? -34.812 -6.930 35.703 1.00 94.31 95 TYR A CA 1
ATOM 745 C C . TYR A 1 95 ? -35.035 -7.830 36.926 1.00 94.31 95 TYR A C 1
ATOM 747 O O . TYR A 1 95 ? -36.176 -7.994 37.359 1.00 94.31 95 TYR A O 1
ATOM 755 N N . GLU A 1 96 ? -33.967 -8.347 37.541 1.00 94.75 96 GLU A N 1
ATOM 756 C CA . GLU A 1 96 ? -34.077 -9.183 38.746 1.00 94.75 96 GLU A CA 1
ATOM 757 C C . GLU A 1 96 ? -34.665 -8.407 39.935 1.00 94.75 96 GLU A C 1
ATOM 759 O O . GLU A 1 96 ? -35.523 -8.923 40.653 1.00 94.75 96 GLU A O 1
ATOM 764 N N . LEU A 1 97 ? -34.291 -7.136 40.117 1.00 93.88 97 LEU A N 1
ATOM 765 C CA . LEU A 1 97 ? -34.870 -6.295 41.168 1.00 93.88 97 LEU A CA 1
ATOM 766 C C . LEU A 1 97 ? -36.378 -6.093 40.970 1.00 93.88 97 LEU A C 1
ATOM 768 O O . LEU A 1 97 ? -37.148 -6.210 41.923 1.00 93.88 97 LEU A O 1
ATOM 772 N N . ASN A 1 98 ? -36.811 -5.792 39.745 1.00 91.88 98 ASN A N 1
ATOM 773 C CA . ASN A 1 98 ? -38.224 -5.601 39.427 1.00 91.88 98 ASN A CA 1
ATOM 774 C C . ASN A 1 98 ? -39.016 -6.900 39.576 1.00 91.88 98 ASN A C 1
ATOM 776 O O . ASN A 1 98 ? -40.117 -6.879 40.123 1.00 91.88 98 ASN A O 1
ATOM 780 N N . LYS A 1 99 ? -38.436 -8.036 39.179 1.00 92.50 99 LYS A N 1
ATOM 781 C CA . LYS A 1 99 ? -39.017 -9.363 39.399 1.00 92.50 99 LYS A CA 1
ATOM 782 C C . LYS A 1 99 ? -39.229 -9.648 40.889 1.00 92.50 99 LYS A C 1
ATOM 784 O O . LYS A 1 99 ? -40.315 -10.078 41.265 1.00 92.50 99 LYS A O 1
ATOM 789 N N . LEU A 1 100 ? -38.242 -9.345 41.737 1.00 90.12 100 LEU A N 1
ATOM 790 C CA . LEU A 1 100 ? -38.352 -9.499 43.194 1.00 90.12 100 LEU A CA 1
ATOM 791 C C . LEU A 1 100 ? -39.379 -8.545 43.822 1.00 90.12 100 LEU A C 1
ATOM 793 O O . LEU A 1 100 ? -40.072 -8.913 44.770 1.00 90.12 100 LEU A O 1
ATOM 797 N N . ARG A 1 101 ? -39.486 -7.310 43.318 1.00 89.50 101 ARG A N 1
ATOM 798 C CA . ARG A 1 101 ? -40.508 -6.349 43.766 1.00 89.50 101 ARG A CA 1
ATOM 799 C C . ARG A 1 101 ? -41.913 -6.830 43.408 1.00 89.50 101 ARG A C 1
ATOM 801 O O . ARG A 1 101 ? -42.778 -6.835 44.274 1.00 89.50 101 ARG A O 1
ATOM 808 N N . LEU A 1 102 ? -42.114 -7.290 42.173 1.00 87.94 102 LEU A N 1
ATOM 809 C CA . LEU A 1 102 ? -43.387 -7.854 41.716 1.00 87.94 102 LEU A CA 1
ATOM 810 C C . LEU A 1 102 ? -43.772 -9.109 42.505 1.00 87.94 102 LEU A C 1
ATOM 812 O O . LEU A 1 102 ? -44.922 -9.237 42.909 1.00 87.94 102 LEU A O 1
ATOM 816 N N . SER A 1 103 ? -42.822 -10.008 42.786 1.00 85.44 103 SER A N 1
ATOM 817 C CA . SER A 1 103 ? -43.116 -11.192 43.599 1.00 85.44 103 SER A CA 1
ATOM 818 C C . SER A 1 103 ? -43.511 -10.838 45.032 1.00 85.44 103 SER A C 1
ATOM 820 O O . SER A 1 103 ? -44.371 -11.505 45.585 1.00 85.44 103 SER A O 1
ATOM 822 N N . LYS A 1 104 ? -42.922 -9.793 45.633 1.00 80.75 104 LYS A N 1
ATOM 823 C CA . LYS A 1 104 ? -43.319 -9.333 46.976 1.00 80.75 104 LYS A CA 1
ATOM 824 C C . LYS A 1 104 ? -44.722 -8.734 46.986 1.00 80.75 104 LYS A C 1
ATOM 826 O O . LYS A 1 104 ? -45.513 -9.116 47.828 1.00 80.75 104 LYS A O 1
ATOM 831 N N . ILE A 1 105 ? -45.048 -7.880 46.012 1.00 77.75 105 ILE A N 1
ATOM 832 C CA . ILE A 1 105 ? -46.394 -7.294 45.888 1.00 77.75 105 ILE A CA 1
ATOM 833 C C . ILE A 1 105 ? -47.459 -8.386 45.723 1.00 77.75 105 ILE A C 1
ATOM 835 O O . ILE A 1 105 ? -48.520 -8.290 46.325 1.00 77.75 105 ILE A O 1
ATOM 839 N N . ASN A 1 106 ? -47.176 -9.430 44.939 1.00 67.00 106 ASN A N 1
ATOM 840 C CA . ASN A 1 106 ? -48.119 -10.535 44.763 1.00 67.00 106 ASN A CA 1
ATOM 841 C C . ASN A 1 106 ? -48.278 -11.390 46.031 1.00 67.00 106 ASN A C 1
ATOM 843 O O . ASN A 1 106 ? -49.361 -11.905 46.266 1.00 67.00 106 ASN A O 1
ATOM 847 N N . VAL A 1 107 ? -47.227 -11.535 46.846 1.00 62.44 107 VAL A N 1
ATOM 848 C CA . VAL A 1 107 ? -47.293 -12.273 48.122 1.00 62.44 107 VAL A CA 1
ATOM 849 C C . VAL A 1 107 ? -48.009 -11.452 49.203 1.00 62.44 107 VAL A C 1
ATOM 851 O O . VAL A 1 107 ? -48.837 -11.998 49.920 1.00 62.44 107 VAL A O 1
ATOM 854 N N . ASP A 1 108 ? -47.782 -10.136 49.258 1.00 55.72 108 ASP A N 1
ATOM 855 C CA . ASP A 1 108 ? -48.471 -9.219 50.184 1.00 55.72 108 ASP A CA 1
ATOM 856 C C . ASP A 1 108 ? -49.953 -8.978 49.804 1.00 55.72 108 ASP A C 1
ATOM 858 O O . ASP A 1 108 ? -50.691 -8.342 50.552 1.00 55.72 108 ASP A O 1
ATOM 862 N N . GLN A 1 109 ? -50.412 -9.458 48.639 1.00 54.19 109 GLN A N 1
ATOM 863 C CA . GLN A 1 109 ? -51.830 -9.433 48.247 1.00 54.19 109 GLN A CA 1
ATOM 864 C C . GLN A 1 109 ? -52.605 -10.689 48.664 1.00 54.19 109 GLN A C 1
ATOM 866 O O . GLN A 1 109 ? -53.836 -10.645 48.678 1.00 54.19 109 GLN A O 1
ATOM 871 N N . GLU A 1 110 ? -51.925 -11.790 48.995 1.00 52.88 110 GLU A N 1
ATOM 872 C CA . GLU A 1 110 ? -52.587 -13.040 49.395 1.00 52.88 110 GLU A CA 1
ATOM 873 C C . GLU A 1 110 ? -52.753 -13.168 50.918 1.00 52.88 110 GLU A C 1
ATOM 875 O O . GLU A 1 110 ? -53.661 -13.870 51.354 1.00 52.88 110 GLU A O 1
ATOM 880 N N . ASP A 1 111 ? -51.998 -12.406 51.719 1.00 50.25 111 ASP A N 1
ATOM 881 C CA . ASP A 1 111 ? -52.136 -12.351 53.174 1.00 50.25 111 ASP A CA 1
ATOM 882 C C . ASP A 1 111 ? -51.965 -10.901 53.691 1.00 50.25 111 ASP A C 1
ATOM 884 O O . ASP A 1 11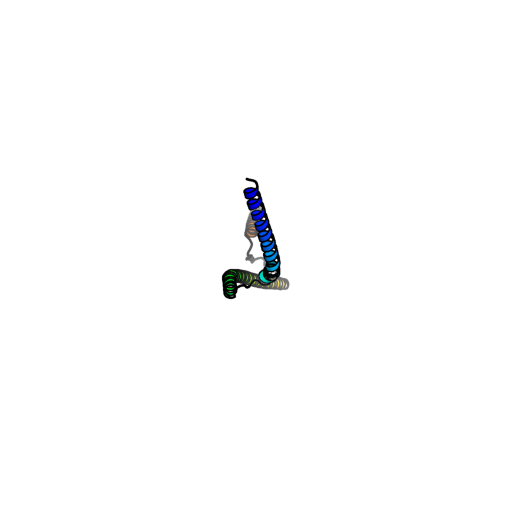1 ? -50.975 -10.244 53.386 1.00 50.25 111 ASP A O 1
ATOM 888 N N . VAL A 1 112 ? -52.879 -10.457 54.570 1.00 45.09 112 VAL A N 1
ATOM 889 C CA . VAL A 1 112 ? -52.804 -9.294 55.496 1.00 45.09 112 VAL A CA 1
ATOM 890 C C . VAL A 1 112 ? -53.583 -8.006 55.123 1.00 45.09 112 VAL A C 1
ATOM 892 O O . VAL A 1 112 ? -53.288 -7.270 54.185 1.00 45.09 112 VAL A O 1
ATOM 895 N N . GLU A 1 113 ? -54.563 -7.695 55.984 1.00 45.91 113 GLU A N 1
ATOM 896 C CA . GLU A 1 113 ? -55.223 -6.396 56.182 1.00 45.91 113 GLU A CA 1
ATOM 897 C C . GLU A 1 113 ? -54.192 -5.254 56.335 1.00 45.91 113 GLU A C 1
ATOM 899 O O . GLU A 1 113 ? -53.423 -5.220 57.294 1.00 45.91 113 GLU A O 1
ATOM 904 N N . PHE A 1 114 ? -54.158 -4.302 55.398 1.00 45.72 114 PHE A N 1
ATOM 905 C CA . PHE A 1 114 ? -53.138 -3.246 55.371 1.00 45.72 114 PHE A CA 1
ATOM 906 C C . PHE A 1 114 ? -53.438 -2.110 56.373 1.00 45.72 114 PHE A C 1
ATOM 908 O O . PHE A 1 114 ? -54.342 -1.297 56.162 1.00 45.72 114 PHE A O 1
ATOM 915 N N . ASP A 1 115 ? -52.640 -2.028 57.442 1.00 44.81 115 ASP A N 1
ATOM 916 C CA . ASP A 1 115 ? -52.503 -0.861 58.324 1.00 44.81 115 ASP A CA 1
ATOM 917 C C . ASP A 1 115 ? -51.809 0.290 57.559 1.00 44.81 115 ASP A C 1
ATOM 919 O O . ASP A 1 115 ? -50.678 0.174 57.087 1.00 44.81 115 ASP A O 1
ATOM 923 N N . MET A 1 116 ? -52.515 1.412 57.408 1.00 50.00 116 MET A N 1
ATOM 924 C CA . MET A 1 116 ? -52.194 2.567 56.549 1.00 50.00 116 MET A CA 1
ATOM 925 C C . MET A 1 116 ? -51.108 3.509 57.113 1.00 50.00 116 MET A C 1
ATOM 927 O O . MET A 1 116 ? -51.058 4.687 56.756 1.00 50.00 116 MET A O 1
ATOM 931 N N . SER A 1 117 ? -50.229 3.025 57.991 1.00 46.53 117 SER A N 1
ATOM 932 C CA . SER A 1 117 ? -49.399 3.900 58.837 1.00 46.53 117 SER A CA 1
ATOM 933 C C . SER A 1 117 ? -47.916 4.000 58.440 1.00 46.53 117 SER A C 1
ATOM 935 O O . SER A 1 117 ? -47.184 4.791 59.036 1.00 46.53 117 SER A O 1
ATOM 937 N N . ALA A 1 118 ? -47.444 3.257 57.433 1.00 49.62 118 ALA A N 1
ATOM 938 C CA . ALA A 1 118 ? -46.044 3.304 57.000 1.00 49.62 118 ALA A CA 1
ATOM 939 C C . ALA A 1 118 ? -45.896 3.896 55.589 1.00 49.62 118 ALA A C 1
ATOM 941 O O . ALA A 1 118 ? -46.183 3.249 54.585 1.00 49.62 118 ALA A O 1
ATOM 942 N N . ASP A 1 119 ? -45.425 5.143 55.544 1.00 43.97 119 ASP A N 1
ATOM 943 C CA . ASP A 1 119 ? -45.091 5.907 54.338 1.00 43.97 119 ASP A CA 1
ATOM 944 C C . ASP A 1 119 ? -44.018 5.164 53.506 1.00 43.97 119 ASP A C 1
ATOM 946 O O . ASP A 1 119 ? -42.887 4.985 53.978 1.00 43.97 119 ASP A O 1
ATOM 950 N N . PRO A 1 120 ? -44.329 4.685 52.286 1.00 53.50 120 PRO A N 1
ATOM 951 C CA . PRO A 1 120 ? -43.355 3.986 51.464 1.00 53.50 120 PRO A CA 1
ATOM 952 C C . PRO A 1 120 ? -42.367 5.001 50.881 1.00 53.50 120 PRO A C 1
ATOM 954 O O . PRO A 1 120 ? -42.693 5.782 49.988 1.00 53.50 120 PRO A O 1
ATOM 957 N N . VAL A 1 121 ? -41.123 4.976 51.363 1.00 46.62 121 VAL A N 1
ATOM 958 C CA . VAL A 1 121 ? -40.022 5.760 50.787 1.00 46.62 121 VAL A CA 1
ATOM 959 C C . VAL A 1 121 ? -39.682 5.196 49.404 1.00 46.62 121 VAL A C 1
ATOM 961 O O . VAL A 1 121 ? -38.934 4.230 49.249 1.00 46.62 121 VAL A O 1
ATOM 964 N N . VAL A 1 122 ? -40.271 5.812 48.380 1.00 48.28 122 VAL A N 1
ATOM 965 C CA . VAL A 1 122 ? -40.051 5.530 46.960 1.00 48.28 122 VAL A CA 1
ATOM 966 C C . VAL A 1 122 ? -38.645 5.997 46.567 1.00 48.28 122 VAL A C 1
ATOM 968 O O . VAL A 1 122 ? -38.431 7.147 46.191 1.00 48.28 122 VAL A O 1
ATOM 971 N N . ILE A 1 123 ? -37.656 5.102 46.654 1.00 48.75 123 ILE A N 1
ATOM 972 C CA . ILE A 1 123 ? -36.341 5.312 46.030 1.00 48.75 123 ILE A CA 1
ATOM 973 C C . ILE A 1 123 ? -36.476 4.944 44.548 1.00 48.75 123 ILE A C 1
ATOM 975 O O . ILE A 1 123 ? -36.216 3.808 44.139 1.00 48.75 123 ILE A O 1
ATOM 979 N N . VAL A 1 124 ? -36.943 5.906 43.752 1.00 47.00 124 VAL A N 1
ATOM 980 C CA . VAL A 1 124 ? -36.933 5.849 42.287 1.00 47.00 124 VAL A CA 1
ATOM 981 C C . VAL A 1 124 ? -35.844 6.793 41.795 1.00 47.00 124 VAL A C 1
ATOM 983 O O . VAL A 1 124 ? -35.800 7.969 42.150 1.00 47.00 124 VAL A O 1
ATOM 986 N N . SER A 1 125 ? -34.933 6.247 40.992 1.00 54.81 125 SER A N 1
ATOM 987 C CA . SER A 1 125 ? -33.954 7.006 40.216 1.00 54.81 125 SER A CA 1
ATOM 988 C C . SER A 1 125 ? -34.677 7.710 39.063 1.00 54.81 125 SER A C 1
ATOM 990 O O . SER A 1 125 ? -34.557 7.296 37.913 1.00 54.81 125 SER A O 1
ATOM 992 N N . SER A 1 126 ? -35.473 8.724 39.388 1.00 49.41 126 SER A N 1
ATOM 993 C CA . SER A 1 126 ? -36.228 9.524 38.425 1.00 49.41 126 SER A CA 1
ATOM 994 C C . SER A 1 126 ? -35.325 10.551 37.745 1.00 49.41 126 SER A C 1
ATOM 996 O O . SER A 1 126 ? -34.457 11.160 38.376 1.00 49.41 126 SER A O 1
ATOM 998 N N . THR A 1 127 ? -35.531 10.738 36.444 1.00 65.94 127 THR A N 1
ATOM 999 C CA . THR A 1 127 ? -34.916 11.808 35.648 1.00 65.94 127 THR A CA 1
ATOM 1000 C C . THR A 1 127 ? -35.325 13.185 36.201 1.00 65.94 127 THR A C 1
ATOM 1002 O O . THR A 1 127 ? -36.282 13.303 36.969 1.00 65.94 127 THR A O 1
ATOM 1005 N N . SER A 1 128 ? -34.592 14.255 35.864 1.00 72.44 128 SER A N 1
ATOM 1006 C CA . SER A 1 128 ? -34.820 15.591 36.452 1.00 72.44 128 SER A CA 1
ATOM 1007 C C . SER A 1 128 ? -36.242 16.129 36.254 1.00 72.44 128 SER A C 1
ATOM 1009 O O . SER A 1 128 ? -36.709 16.914 37.074 1.00 72.44 128 SER A O 1
ATOM 1011 N N . GLU A 1 129 ? -36.914 15.695 35.189 1.00 74.81 129 GLU A N 1
ATOM 1012 C CA . GLU A 1 129 ? -38.280 16.084 34.829 1.00 74.81 129 GLU A CA 1
ATOM 1013 C C . GLU A 1 129 ? -39.327 15.439 35.754 1.00 74.81 129 GLU A C 1
ATOM 1015 O O . GLU A 1 129 ? -40.159 16.132 36.338 1.00 74.81 129 GLU A O 1
ATOM 1020 N N . GLU A 1 130 ? -39.217 14.134 36.009 1.00 74.06 130 GLU A N 1
ATOM 1021 C CA . GLU A 1 130 ? -40.106 13.409 36.928 1.00 74.06 130 GLU A CA 1
ATOM 1022 C C . GLU A 1 130 ? -39.965 13.898 38.384 1.00 74.06 130 GLU A C 1
ATOM 1024 O O . GLU A 1 130 ? -40.929 13.916 39.153 1.00 74.06 130 GLU A O 1
ATOM 1029 N N . LEU A 1 131 ? -38.770 14.357 38.776 1.00 75.06 131 LEU A N 1
ATOM 1030 C CA . LEU A 1 131 ? -38.532 14.934 40.102 1.00 75.06 131 LEU A CA 1
ATOM 1031 C C . LEU A 1 131 ? -39.238 16.289 40.291 1.00 75.06 131 LEU A C 1
ATOM 1033 O O . LEU A 1 131 ? -39.657 16.628 41.402 1.00 75.06 131 LEU A O 1
ATOM 1037 N N . GLU A 1 132 ? -39.362 17.080 39.225 1.00 80.44 132 GLU A N 1
ATOM 1038 C CA . GLU A 1 132 ? -40.073 18.358 39.253 1.00 80.44 132 GLU A CA 1
ATOM 1039 C C . GLU A 1 132 ? -41.589 18.145 39.337 1.00 80.44 132 GLU A C 1
ATOM 1041 O O . GLU A 1 132 ? -42.267 18.798 40.139 1.00 80.44 132 GLU A O 1
ATOM 1046 N N . GLU A 1 133 ? -42.108 17.147 38.620 1.00 84.31 133 GLU A N 1
ATOM 1047 C CA . GLU A 1 133 ? -43.513 16.757 38.714 1.00 84.31 133 GLU A CA 1
ATOM 1048 C C . GLU A 1 133 ? -43.872 16.225 40.111 1.00 84.31 133 GLU A C 1
ATOM 1050 O O . GLU A 1 133 ? -44.878 16.640 40.695 1.00 84.31 133 GLU A O 1
ATOM 1055 N N . LEU A 1 134 ? -43.004 15.408 40.718 1.00 80.00 134 LEU A N 1
ATOM 1056 C CA . LEU A 1 134 ? -43.186 14.947 42.097 1.00 80.00 134 LEU A CA 1
ATOM 1057 C C . LEU A 1 134 ? -43.174 16.097 43.113 1.00 80.00 134 LEU A C 1
ATOM 1059 O O . LEU A 1 134 ? -43.956 16.080 44.066 1.00 80.00 134 LEU A O 1
ATOM 1063 N N . LYS A 1 135 ? -42.340 17.127 42.919 1.00 83.31 135 LYS A N 1
ATOM 1064 C CA . LYS A 1 135 ? -42.367 18.329 43.772 1.00 83.31 135 LYS A CA 1
ATOM 1065 C C . LYS A 1 135 ? -43.678 19.098 43.629 1.00 83.31 135 LYS A C 1
ATOM 1067 O O . LYS A 1 135 ? -44.223 19.538 44.643 1.00 83.31 135 LYS A O 1
ATOM 1072 N N . ARG A 1 136 ? -44.205 19.232 42.406 1.00 87.44 136 ARG A N 1
ATOM 1073 C CA . ARG A 1 136 ? -45.508 19.870 42.160 1.00 87.44 136 ARG A CA 1
ATOM 1074 C C . ARG A 1 136 ? -46.628 19.108 42.866 1.00 87.44 136 ARG A C 1
ATOM 1076 O O . ARG A 1 136 ? -47.386 19.712 43.623 1.00 87.44 136 ARG A O 1
ATOM 1083 N N . LEU A 1 137 ? -46.676 17.788 42.688 1.00 86.50 137 LEU A N 1
ATOM 1084 C CA . LEU A 1 137 ? -47.682 16.921 43.307 1.00 86.50 137 LEU A CA 1
ATOM 1085 C C . LEU A 1 137 ? -47.579 16.913 44.837 1.00 86.50 137 LEU A C 1
ATOM 1087 O O . LEU A 1 137 ? -48.602 16.950 45.520 1.00 86.50 137 LEU A O 1
ATOM 1091 N N . LYS A 1 138 ? -46.364 16.948 45.400 1.00 87.75 138 LYS A N 1
ATOM 1092 C CA . LYS A 1 138 ? -46.167 17.091 46.850 1.00 87.75 138 LYS A CA 1
ATOM 1093 C C . LYS A 1 138 ? -46.705 18.429 47.369 1.00 87.75 138 LYS A C 1
ATOM 1095 O O . LYS A 1 138 ? -47.392 18.447 48.387 1.00 87.75 138 LYS A O 1
ATOM 1100 N N . GLY A 1 139 ? -46.460 19.528 46.653 1.00 87.50 139 GLY A N 1
ATOM 1101 C CA . GLY A 1 139 ? -47.009 20.839 47.008 1.00 87.50 139 GLY A CA 1
ATOM 1102 C C . GLY A 1 139 ? -48.539 20.892 46.919 1.00 87.50 139 GLY A C 1
ATOM 1103 O O . GLY A 1 139 ? -49.193 21.478 47.780 1.00 87.50 139 GLY A O 1
ATOM 1104 N N . GLU A 1 140 ? -49.136 20.248 45.914 1.00 90.88 140 GLU A N 1
ATOM 1105 C CA . GLU A 1 140 ? -50.596 20.122 45.788 1.00 90.88 140 GLU A CA 1
ATOM 1106 C C . GLU A 1 140 ? -51.201 19.258 46.901 1.00 90.88 140 GLU A C 1
ATOM 1108 O O . GLU A 1 140 ? -52.250 19.613 47.455 1.00 90.88 140 GLU A O 1
ATOM 1113 N N . LYS A 1 141 ? -50.510 18.179 47.294 1.00 90.00 141 LYS A N 1
ATOM 1114 C CA . LYS A 1 141 ? -50.876 17.352 48.450 1.00 90.00 141 LYS A CA 1
ATOM 1115 C C . LYS A 1 141 ? -50.862 18.178 49.733 1.00 90.00 141 LYS A C 1
ATOM 1117 O O . LYS A 1 141 ? -51.865 18.186 50.433 1.00 90.00 141 LYS A O 1
ATOM 1122 N N . GLU A 1 142 ? -49.788 18.915 50.019 1.00 89.00 142 GLU A N 1
ATOM 1123 C CA . GLU A 1 142 ? -49.675 19.753 51.225 1.00 89.00 142 GLU A CA 1
ATOM 1124 C C . GLU A 1 142 ? -50.754 20.843 51.286 1.00 89.00 142 GLU A C 1
ATOM 1126 O O . GLU A 1 142 ? -51.353 21.054 52.339 1.00 89.00 142 GLU A O 1
ATOM 1131 N N . ARG A 1 143 ? -51.080 21.487 50.157 1.00 88.62 143 ARG A N 1
ATOM 1132 C CA . ARG A 1 143 ? -52.184 22.464 50.089 1.00 88.62 143 ARG A CA 1
ATOM 1133 C C . ARG A 1 143 ? -53.537 21.829 50.384 1.00 88.62 143 ARG A C 1
ATOM 1135 O O . ARG A 1 143 ? -54.343 22.410 51.108 1.00 88.62 143 ARG A O 1
ATOM 1142 N N . SER A 1 144 ? -53.786 20.651 49.819 1.00 86.94 144 SER A N 1
ATOM 1143 C CA . SER A 1 144 ? -55.029 19.913 50.051 1.00 86.94 144 SER A CA 1
ATOM 1144 C C . SER A 1 144 ? -55.133 19.478 51.512 1.00 86.94 144 SER A C 1
ATOM 1146 O O . SER A 1 144 ? -56.190 19.619 52.115 1.00 86.94 144 SER A O 1
ATOM 1148 N N . LEU A 1 145 ? -54.019 19.046 52.106 1.00 89.00 145 LEU A N 1
ATOM 1149 C CA . LEU A 1 145 ? -53.928 18.645 53.509 1.00 89.00 145 LEU A CA 1
ATOM 1150 C C . LEU A 1 145 ? -54.155 19.831 54.452 1.00 89.00 145 LEU A C 1
ATOM 1152 O O . LEU A 1 145 ? -54.948 19.722 55.377 1.00 89.00 145 LEU A O 1
ATOM 1156 N N . HIS A 1 146 ? -53.550 20.988 54.173 1.00 88.38 146 HIS A N 1
ATOM 1157 C CA . HIS A 1 146 ? -53.793 22.210 54.942 1.00 88.38 146 HIS A CA 1
ATOM 1158 C C . HIS A 1 146 ? -55.261 22.640 54.865 1.00 88.38 146 HIS A C 1
ATOM 1160 O O . HIS A 1 146 ? -55.847 23.031 55.868 1.00 88.38 146 HIS A O 1
ATOM 1166 N N . LYS A 1 147 ? -55.882 22.532 53.684 1.00 89.44 147 LYS A N 1
ATOM 1167 C CA . LYS A 1 147 ? -57.298 22.865 53.501 1.00 89.44 147 LYS A CA 1
ATOM 1168 C C . LYS A 1 147 ? -58.220 21.887 54.229 1.00 89.44 147 LYS A C 1
ATOM 1170 O O . LYS A 1 147 ? -59.220 22.312 54.795 1.00 89.44 147 LYS A O 1
ATOM 1175 N N . ILE A 1 148 ? -57.875 20.599 54.254 1.00 86.88 148 ILE A N 1
ATOM 1176 C CA . ILE A 1 148 ? -58.570 19.595 55.069 1.00 86.88 148 ILE A CA 1
ATOM 1177 C C . ILE A 1 148 ? -58.411 19.922 56.555 1.00 86.88 148 ILE A C 1
ATOM 1179 O O . ILE A 1 148 ? -59.409 19.993 57.254 1.00 86.88 148 ILE A O 1
ATOM 1183 N N . GLN A 1 149 ? -57.201 20.225 57.021 1.00 85.69 149 GLN A N 1
ATOM 1184 C CA . GLN A 1 149 ? -56.927 20.549 58.422 1.00 85.69 149 GLN A CA 1
ATOM 1185 C C . GLN A 1 149 ? -57.619 21.847 58.881 1.00 85.69 149 GLN A C 1
ATOM 1187 O O . GLN A 1 149 ? -58.033 21.975 60.034 1.00 85.69 149 GLN A O 1
ATOM 1192 N N . GLU A 1 150 ? -57.771 22.818 57.980 1.00 83.31 150 GLU A N 1
ATOM 1193 C CA . GLU A 1 150 ? -58.539 24.043 58.210 1.00 83.31 150 GLU A CA 1
ATOM 1194 C C . GLU A 1 150 ? -60.045 23.758 58.302 1.00 83.31 150 GLU A C 1
ATOM 1196 O O . GLU A 1 150 ? -60.709 24.276 59.199 1.00 83.31 150 GLU A O 1
ATOM 1201 N N . MET A 1 151 ? -60.571 22.880 57.439 1.00 80.56 151 MET A N 1
ATOM 1202 C CA . MET A 1 151 ? -61.955 22.402 57.538 1.00 80.56 151 MET A CA 1
ATOM 1203 C C . MET A 1 151 ? -62.187 21.556 58.798 1.00 80.56 151 MET A C 1
ATOM 1205 O O . MET A 1 151 ? -63.211 21.695 59.451 1.00 80.56 151 MET A O 1
ATOM 1209 N N . GLU A 1 152 ? -61.236 20.721 59.209 1.00 78.62 152 GLU A N 1
ATOM 1210 C CA . GLU A 1 152 ? -61.326 19.963 60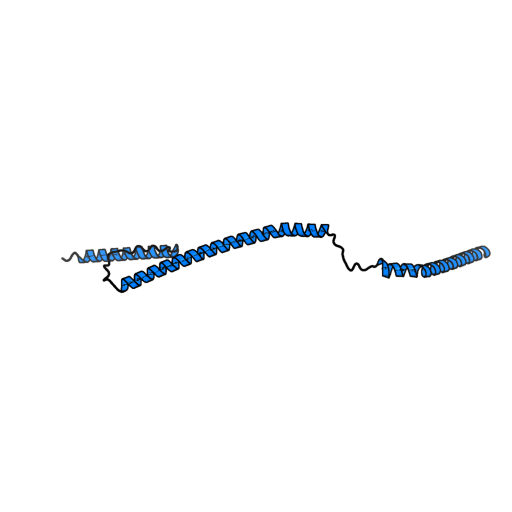.461 1.00 78.62 152 GLU A CA 1
ATOM 1211 C C . GLU A 1 152 ? -61.327 20.896 61.679 1.00 78.62 152 GLU A C 1
ATOM 1213 O O . GLU A 1 152 ? -62.108 20.701 62.610 1.00 78.62 152 GLU A O 1
ATOM 1218 N N . ARG A 1 153 ? -60.525 21.969 61.657 1.00 72.50 153 ARG A N 1
ATOM 1219 C CA . ARG A 1 153 ? -60.570 23.006 62.698 1.00 72.50 153 ARG A CA 1
ATOM 1220 C C . ARG A 1 153 ? -61.882 23.783 62.717 1.00 72.50 153 ARG A C 1
ATOM 1222 O O . ARG A 1 153 ? -62.305 24.171 63.802 1.00 72.50 153 ARG A O 1
ATOM 1229 N N . SER A 1 154 ? -62.519 24.012 61.568 1.00 69.00 154 SER A N 1
ATOM 1230 C CA . SER A 1 154 ? -63.821 24.687 61.516 1.00 69.00 154 SER A CA 1
ATOM 1231 C C . SER A 1 154 ? -64.993 23.779 61.910 1.00 69.00 154 SER A C 1
ATOM 1233 O O . SER A 1 154 ? -66.051 24.289 62.261 1.00 69.00 154 SER A O 1
ATOM 1235 N N . ILE A 1 155 ? -64.800 22.455 61.923 1.00 63.09 155 ILE A N 1
ATOM 1236 C CA . ILE A 1 155 ? -65.795 21.462 62.365 1.00 63.09 155 ILE A CA 1
ATOM 1237 C C . ILE A 1 155 ? -65.733 21.208 63.890 1.00 63.09 155 ILE A C 1
ATOM 1239 O O . ILE A 1 155 ? -66.722 20.779 64.478 1.00 63.09 155 ILE A O 1
ATOM 1243 N N . ILE A 1 156 ? -64.610 21.506 64.560 1.00 56.12 156 ILE A N 1
ATOM 1244 C CA . ILE A 1 156 ? -64.400 21.237 66.004 1.00 56.12 156 ILE A CA 1
ATOM 1245 C C . ILE A 1 156 ? -64.868 22.388 66.927 1.00 56.12 156 ILE A C 1
ATOM 1247 O O . ILE A 1 156 ? -64.822 22.254 68.149 1.00 56.12 156 ILE A O 1
ATOM 1251 N N . VAL A 1 157 ? -65.415 23.483 66.387 1.00 53.78 157 VAL A N 1
ATOM 1252 C CA . VAL A 1 157 ? -66.141 24.489 67.190 1.00 53.78 157 VAL A CA 1
ATOM 1253 C C . VAL A 1 157 ? -67.614 24.531 66.768 1.00 53.78 157 VAL A C 1
ATOM 1255 O O . VAL A 1 157 ? -67.990 25.364 65.944 1.00 53.78 157 VAL A O 1
ATOM 1258 N N . PRO A 1 158 ? -68.461 23.627 67.289 1.00 48.66 158 PRO A N 1
ATOM 1259 C CA . PRO A 1 158 ? -69.880 23.907 67.426 1.00 48.66 158 PRO A CA 1
ATOM 1260 C C . PRO A 1 158 ? -70.102 24.881 68.597 1.00 48.66 158 PRO A C 1
ATOM 1262 O O . PRO A 1 158 ? -69.343 24.851 69.568 1.00 48.66 158 PRO A O 1
ATOM 1265 N N . ASP A 1 159 ? -71.116 25.742 68.463 1.00 44.06 159 ASP A N 1
ATOM 1266 C CA . ASP A 1 159 ? -71.702 26.562 69.541 1.00 44.06 159 ASP A CA 1
ATOM 1267 C C . ASP A 1 159 ? -71.845 25.813 70.883 1.00 44.06 159 ASP A C 1
ATOM 1269 O O . ASP A 1 159 ? -72.219 24.613 70.867 1.00 44.06 159 ASP A O 1
#

InterPro domains:
  IPR013251 DASH complex subunit Spc19 [PF08287] (5-149)
  IPR013251 DASH complex subunit Spc19 [PTHR28262] (1-153)